Protein AF-A0A382YVZ9-F1 (afdb_monomer_lite)

InterPro domains:
  IPR003400 Biopolymer transport protein ExbD/TolR [PF02472] (1-65)
  IPR003400 Biopolymer transport protein ExbD/TolR [PTHR30558] (1-66)

Organism: NCBI:txid408172

pLDDT: mean 80.49, std 12.61, range [54.84, 95.19]

Secondary structure (DSSP, 8-state):
-HHHHHHHHHHHHHHHHH------------PPP---S-----TT---EEE-TT--EEETTEEE---

Sequence (66 aa):
MVPLIDVLMVLIIFFLVTMQFQDLRALNVKLPKIDSAGSNLLQNELVVSIDSEGSLYLNGKRVDKE

Radius of gyration: 25.44 Å; chains: 1; bounding box: 48×34×67 Å

Structure (mmCIF, N/CA/C/O backbone):
data_AF-A0A382YVZ9-F1
#
_entry.id   AF-A0A382YVZ9-F1
#
loop_
_atom_site.group_PDB
_atom_site.id
_atom_site.type_symbol
_atom_site.label_atom_id
_atom_site.label_alt_id
_atom_site.label_comp_id
_atom_site.label_asym_id
_atom_site.label_entity_id
_atom_site.label_seq_id
_atom_site.pdbx_PDB_ins_code
_atom_site.Cartn_x
_atom_site.Cartn_y
_atom_site.Cartn_z
_atom_site.occupancy
_atom_site.B_iso_or_equiv
_atom_site.auth_seq_id
_atom_site.auth_comp_id
_atom_site.auth_asym_id
_atom_site.auth_atom_id
_atom_site.pdbx_PDB_model_num
ATOM 1 N N . MET A 1 1 ? 26.027 9.574 -34.335 1.00 61.56 1 MET A N 1
ATOM 2 C CA . MET A 1 1 ? 24.737 10.171 -33.915 1.00 61.56 1 MET A CA 1
ATOM 3 C C . MET A 1 1 ? 23.674 9.106 -33.656 1.00 61.56 1 MET A C 1
ATOM 5 O O . MET A 1 1 ? 23.109 9.112 -32.577 1.0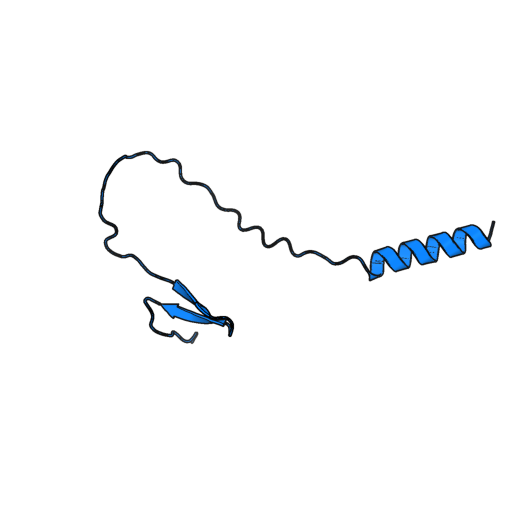0 61.56 1 MET A O 1
ATOM 9 N N . VAL A 1 2 ? 23.444 8.163 -34.578 1.00 75.31 2 VAL A N 1
ATOM 10 C CA . VAL A 1 2 ? 22.466 7.062 -34.406 1.00 75.31 2 VAL A CA 1
ATOM 11 C C . VAL A 1 2 ? 22.690 6.185 -33.150 1.00 75.31 2 VAL A C 1
ATOM 13 O O . VAL A 1 2 ? 21.711 5.922 -32.462 1.00 75.31 2 VAL A O 1
ATOM 16 N N . PRO A 1 3 ? 23.931 5.819 -32.755 1.00 84.44 3 PRO A N 1
ATOM 17 C CA . PRO A 1 3 ? 24.146 4.946 -31.589 1.00 84.44 3 PRO A CA 1
ATOM 18 C C . PRO A 1 3 ? 23.768 5.579 -30.243 1.00 84.44 3 PRO A C 1
ATOM 20 O O . PRO A 1 3 ? 23.435 4.879 -29.297 1.00 84.44 3 PRO A O 1
ATOM 23 N N . LEU A 1 4 ? 23.829 6.911 -30.142 1.00 91.88 4 LEU A N 1
ATOM 24 C CA . LEU A 1 4 ? 23.544 7.619 -28.893 1.00 91.88 4 LEU A CA 1
ATOM 25 C C . LEU A 1 4 ? 22.038 7.673 -28.618 1.00 91.88 4 LEU A C 1
ATOM 27 O O . LEU A 1 4 ? 21.608 7.462 -27.490 1.00 91.88 4 LEU A O 1
ATOM 31 N N . ILE A 1 5 ? 21.244 7.928 -29.662 1.00 93.75 5 ILE A N 1
ATOM 32 C CA . ILE A 1 5 ? 19.781 7.980 -29.563 1.00 93.75 5 ILE A CA 1
ATOM 33 C C . ILE A 1 5 ? 19.230 6.611 -29.152 1.00 93.75 5 ILE A C 1
ATOM 35 O O . ILE A 1 5 ? 18.340 6.547 -28.312 1.00 93.75 5 ILE A O 1
ATOM 39 N N . ASP A 1 6 ? 19.797 5.532 -29.690 1.00 93.94 6 ASP A N 1
ATOM 40 C CA . ASP A 1 6 ? 19.386 4.160 -29.382 1.00 93.94 6 ASP A CA 1
ATOM 41 C C . ASP A 1 6 ? 19.578 3.819 -27.892 1.00 93.94 6 ASP A C 1
ATOM 43 O O . ASP A 1 6 ? 18.644 3.407 -27.205 1.00 93.94 6 ASP A O 1
ATOM 47 N N . VAL A 1 7 ? 20.756 4.132 -27.340 1.00 94.56 7 VAL A N 1
ATOM 48 C CA . VAL A 1 7 ? 21.039 3.946 -25.906 1.00 94.56 7 VAL A CA 1
ATOM 49 C C . VAL A 1 7 ? 20.097 4.782 -25.035 1.00 94.56 7 VAL A C 1
ATOM 51 O O . VAL A 1 7 ? 19.576 4.281 -24.040 1.00 94.56 7 VAL A O 1
ATOM 54 N N . LEU A 1 8 ? 19.834 6.040 -25.406 1.00 95.19 8 LEU A N 1
ATOM 55 C CA . LEU A 1 8 ? 18.904 6.893 -24.660 1.00 95.19 8 LEU A CA 1
ATOM 56 C C . LEU A 1 8 ? 17.474 6.335 -24.675 1.00 95.19 8 LEU A C 1
ATOM 58 O O . LEU A 1 8 ? 16.814 6.330 -23.638 1.00 95.19 8 LEU A O 1
ATOM 62 N N . MET A 1 9 ? 17.002 5.845 -25.821 1.00 94.38 9 MET A N 1
ATOM 63 C CA . MET A 1 9 ? 15.666 5.259 -25.957 1.00 94.38 9 MET A CA 1
ATOM 64 C C . MET A 1 9 ? 15.510 4.013 -25.084 1.00 94.38 9 MET A C 1
ATOM 66 O O . MET A 1 9 ? 14.518 3.893 -24.363 1.00 94.38 9 MET A O 1
ATOM 70 N N . VAL A 1 10 ? 16.507 3.123 -25.083 1.00 93.62 10 VAL A N 1
ATOM 71 C CA . VAL A 1 10 ? 16.509 1.928 -24.228 1.00 93.62 10 VAL A CA 1
ATOM 72 C C . VAL A 1 10 ? 16.476 2.309 -22.748 1.00 93.62 10 VAL A C 1
ATOM 74 O O . VAL A 1 10 ? 15.705 1.722 -21.991 1.00 93.62 10 VAL A O 1
ATOM 77 N N . LEU A 1 11 ? 17.241 3.323 -22.330 1.00 94.50 11 LEU A N 1
ATOM 78 C CA . LEU A 1 11 ? 17.223 3.806 -20.947 1.00 94.50 11 LEU A CA 1
ATOM 79 C C . LEU A 1 11 ? 15.858 4.382 -20.549 1.00 94.50 11 LEU A C 1
ATOM 81 O O . LEU A 1 11 ? 15.363 4.075 -19.467 1.00 94.50 11 LEU A O 1
ATOM 85 N N . ILE A 1 12 ? 15.224 5.177 -21.415 1.00 93.81 12 ILE A N 1
ATOM 86 C CA . ILE A 1 12 ? 13.898 5.757 -21.148 1.00 93.81 12 ILE A CA 1
ATOM 87 C C . ILE A 1 12 ? 12.838 4.655 -21.022 1.00 93.81 12 ILE A C 1
ATOM 89 O O . ILE A 1 12 ? 12.049 4.672 -20.078 1.00 93.81 12 ILE A O 1
ATOM 93 N N . ILE A 1 13 ? 12.837 3.679 -21.936 1.00 93.69 13 ILE A N 1
ATOM 94 C CA . ILE A 1 13 ? 11.902 2.546 -21.896 1.00 93.69 13 I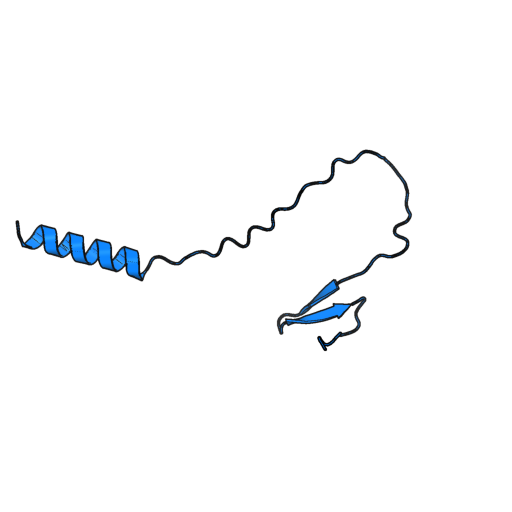LE A CA 1
ATOM 95 C C . ILE A 1 13 ? 12.143 1.700 -20.641 1.00 93.69 13 ILE A C 1
ATOM 97 O O . ILE A 1 13 ? 11.188 1.340 -19.957 1.00 93.69 13 ILE A O 1
ATOM 101 N N . PHE A 1 14 ? 13.406 1.425 -20.301 1.00 93.69 14 PHE A N 1
ATOM 102 C CA . PHE A 1 14 ? 13.768 0.697 -19.087 1.00 93.69 14 PHE A CA 1
ATOM 103 C C . PHE A 1 14 ? 13.249 1.399 -17.830 1.00 93.69 14 PHE A C 1
ATOM 105 O O . PHE A 1 14 ? 12.603 0.760 -17.001 1.00 93.69 14 PHE A O 1
ATOM 112 N 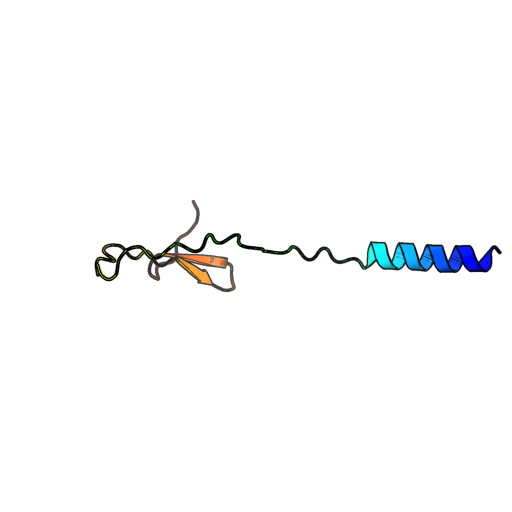N . PHE A 1 15 ? 13.474 2.709 -17.696 1.00 91.50 15 PHE A N 1
ATOM 113 C CA . PHE A 1 15 ? 12.966 3.466 -16.554 1.00 91.50 15 PHE A CA 1
ATOM 114 C C . PHE A 1 15 ? 11.445 3.433 -16.482 1.00 91.50 15 PHE A C 1
ATOM 116 O O . PHE A 1 15 ? 10.913 3.174 -15.412 1.00 91.50 15 PHE A O 1
ATOM 123 N N . LEU A 1 16 ? 10.748 3.631 -17.602 1.00 91.00 16 LEU A N 1
ATOM 124 C CA . LEU A 1 16 ? 9.285 3.628 -17.640 1.00 91.00 16 LEU A CA 1
ATOM 125 C C . LEU A 1 16 ? 8.707 2.265 -17.230 1.00 91.00 16 LEU A C 1
ATOM 127 O O . LEU A 1 16 ? 7.799 2.211 -16.407 1.00 91.00 16 LEU A O 1
ATOM 131 N N . VAL A 1 17 ? 9.252 1.166 -17.758 1.00 89.81 17 VAL A N 1
ATOM 132 C CA . VAL A 1 17 ? 8.782 -0.199 -17.458 1.00 89.81 17 VAL A CA 1
ATOM 133 C C . VAL A 1 17 ? 9.096 -0.613 -16.019 1.00 89.81 17 VAL A C 1
ATOM 135 O O . VAL A 1 17 ? 8.317 -1.337 -15.404 1.00 89.81 17 VAL A O 1
ATOM 138 N N . THR A 1 18 ? 10.233 -0.174 -15.474 1.00 87.12 18 THR A N 1
ATOM 139 C CA . THR A 1 18 ? 10.657 -0.527 -14.107 1.00 87.12 18 THR A CA 1
ATOM 140 C C . THR A 1 18 ? 10.128 0.423 -13.036 1.00 87.12 18 THR A C 1
ATOM 142 O O . THR A 1 18 ? 10.285 0.130 -11.848 1.00 87.12 18 THR A O 1
ATOM 145 N N . MET A 1 19 ? 9.501 1.541 -1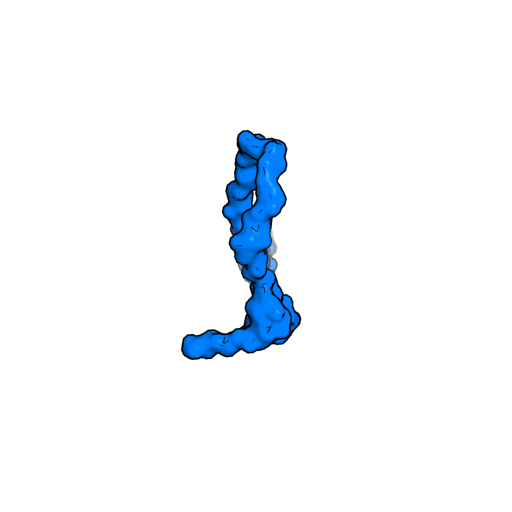3.416 1.00 85.94 19 MET A N 1
ATOM 146 C CA . MET A 1 19 ? 8.961 2.510 -12.470 1.00 85.94 19 MET A CA 1
ATOM 147 C C . MET A 1 19 ? 7.807 1.874 -11.694 1.00 85.94 19 MET A C 1
ATOM 149 O O . MET A 1 19 ? 6.703 1.683 -12.198 1.00 85.94 19 MET A O 1
ATOM 153 N N . GLN A 1 20 ? 8.073 1.520 -10.442 1.00 75.06 20 GLN A N 1
ATOM 154 C CA . GLN A 1 20 ? 7.060 0.981 -9.548 1.00 75.06 20 GLN A CA 1
ATOM 155 C C . GLN A 1 20 ? 6.278 2.158 -8.972 1.00 75.06 20 GLN A C 1
ATOM 157 O O . GLN A 1 20 ? 6.853 3.005 -8.284 1.00 75.06 20 GLN A O 1
ATOM 162 N N . PHE A 1 21 ? 4.972 2.217 -9.224 1.00 71.06 21 PHE A N 1
ATOM 163 C CA . PHE A 1 21 ? 4.102 3.096 -8.455 1.00 71.06 21 PHE A CA 1
ATOM 164 C C . PHE A 1 21 ? 4.085 2.581 -7.016 1.00 71.06 21 PHE A C 1
ATOM 166 O O . PHE A 1 21 ? 3.451 1.574 -6.710 1.00 71.06 21 PHE A O 1
ATOM 173 N N . GLN A 1 22 ? 4.826 3.249 -6.135 1.00 69.38 22 GLN A N 1
ATOM 174 C CA . GLN A 1 22 ? 4.641 3.075 -4.703 1.00 69.38 22 GLN A CA 1
ATOM 175 C C . GLN A 1 22 ? 3.300 3.720 -4.381 1.00 69.38 22 GLN A C 1
ATOM 177 O O . GLN A 1 22 ? 3.185 4.947 -4.373 1.00 69.38 22 GLN A O 1
ATOM 182 N N . ASP A 1 23 ? 2.274 2.893 -4.196 1.00 69.06 23 ASP A N 1
ATOM 183 C CA . ASP A 1 23 ? 0.999 3.350 -3.666 1.00 69.06 23 ASP A CA 1
ATOM 184 C C . ASP A 1 23 ? 1.272 3.826 -2.239 1.00 69.06 23 ASP A C 1
ATOM 186 O O . ASP A 1 23 ? 1.396 3.035 -1.297 1.00 69.06 23 ASP A O 1
ATOM 190 N N . LEU A 1 24 ? 1.520 5.131 -2.105 1.00 66.44 24 LEU A N 1
ATOM 191 C CA . LEU A 1 24 ? 1.736 5.774 -0.826 1.00 66.44 24 LEU A CA 1
ATOM 192 C C . LEU A 1 24 ? 0.419 5.646 -0.069 1.00 66.44 24 LEU A C 1
ATOM 194 O O . LEU A 1 24 ? -0.459 6.499 -0.184 1.00 66.44 24 LEU A O 1
ATOM 198 N N . ARG A 1 25 ? 0.291 4.572 0.718 1.00 70.31 25 ARG A N 1
ATOM 199 C CA . ARG A 1 25 ? -0.773 4.374 1.707 1.00 70.31 25 ARG A CA 1
ATOM 200 C C . ARG A 1 25 ? -0.606 5.404 2.824 1.00 70.31 25 ARG A C 1
ATOM 202 O O . ARG A 1 25 ? -0.268 5.081 3.958 1.00 70.31 25 ARG A O 1
ATOM 209 N N . ALA A 1 26 ? -0.785 6.671 2.483 1.00 70.31 26 ALA A N 1
ATOM 210 C CA . ALA A 1 26 ? -0.735 7.778 3.405 1.00 70.31 26 ALA A CA 1
ATOM 211 C C . ALA A 1 26 ? -2.110 7.890 4.061 1.00 70.31 26 ALA A C 1
ATOM 213 O O . ALA A 1 26 ? -3.069 8.380 3.465 1.00 70.31 26 ALA A O 1
ATOM 214 N N . LEU A 1 27 ? -2.214 7.426 5.306 1.00 75.50 27 LEU A N 1
ATOM 215 C CA . LEU A 1 27 ? -3.371 7.738 6.131 1.00 75.50 27 LEU A CA 1
ATOM 216 C C . LEU A 1 27 ? -3.229 9.186 6.609 1.00 75.50 27 LEU A C 1
ATOM 218 O O . LEU A 1 27 ? -2.381 9.493 7.446 1.00 75.50 27 LEU A O 1
ATOM 222 N N . ASN A 1 28 ? -4.045 10.087 6.066 1.00 73.44 28 ASN A N 1
ATOM 223 C CA . ASN A 1 28 ? -4.075 11.477 6.507 1.00 73.44 28 ASN A CA 1
ATOM 224 C C . ASN A 1 28 ? -4.757 11.576 7.885 1.00 73.44 28 ASN A C 1
ATOM 226 O O . ASN A 1 28 ? -5.973 11.754 7.976 1.00 73.44 28 ASN A O 1
ATOM 230 N N . VAL A 1 29 ? -3.984 11.410 8.963 1.00 78.50 29 VAL A N 1
ATOM 231 C CA . VAL A 1 29 ? -4.479 11.514 10.343 1.00 78.50 29 VAL A CA 1
ATOM 232 C C . VAL A 1 29 ? -4.428 12.971 10.793 1.00 78.50 29 VAL A C 1
ATOM 234 O O . VAL A 1 29 ? -3.359 13.570 10.903 1.00 78.50 29 VAL A O 1
ATOM 237 N N . LYS A 1 30 ? -5.589 13.547 11.115 1.00 79.88 30 LYS A N 1
ATOM 238 C C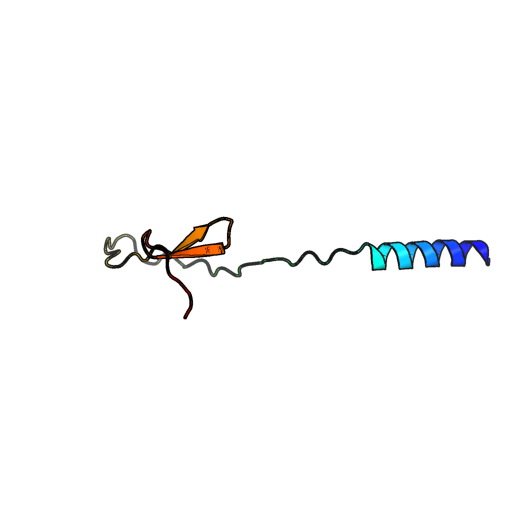A . LYS A 1 30 ? -5.643 14.819 11.841 1.00 79.88 30 LYS A CA 1
ATOM 239 C C . LYS A 1 30 ? -5.350 14.553 13.313 1.00 79.88 30 LYS A C 1
ATOM 241 O O . LYS A 1 30 ? -6.166 13.949 14.002 1.00 79.88 30 LYS A O 1
ATOM 246 N N . LEU A 1 31 ? -4.196 15.015 13.786 1.00 72.06 31 LEU A N 1
ATOM 247 C CA . LEU A 1 31 ? -3.854 14.986 15.206 1.00 72.06 31 LEU A CA 1
ATOM 248 C C . LEU A 1 31 ? -4.865 15.848 15.988 1.00 72.06 31 LEU A C 1
ATOM 250 O O . LEU A 1 31 ? -4.998 17.039 15.682 1.00 72.06 31 LEU A O 1
ATOM 254 N N . PRO A 1 32 ? -5.594 15.282 16.966 1.00 72.56 32 PRO A N 1
ATOM 255 C CA . PRO A 1 32 ? -6.490 16.067 17.801 1.00 72.56 32 PRO A CA 1
ATOM 256 C C . PRO A 1 32 ? -5.669 17.017 18.680 1.00 72.56 32 PRO A C 1
ATOM 258 O O . PRO A 1 32 ? -4.624 16.648 19.216 1.00 72.56 32 PRO A O 1
ATOM 261 N N . LYS A 1 33 ? -6.141 18.255 18.837 1.00 73.25 33 LYS A N 1
ATOM 262 C CA . LYS A 1 33 ? -5.598 19.180 19.836 1.00 73.25 33 LYS A CA 1
ATOM 263 C C . LYS A 1 33 ? -6.173 18.776 21.197 1.00 73.25 33 LYS A C 1
ATOM 265 O O . LYS A 1 33 ? -7.384 18.631 21.324 1.00 73.25 33 LYS A O 1
ATOM 270 N N . ILE A 1 34 ? -5.310 18.524 22.179 1.00 68.44 34 ILE A N 1
ATOM 271 C CA . ILE A 1 34 ? -5.712 18.124 23.534 1.00 68.44 34 ILE A CA 1
ATOM 272 C C . ILE A 1 34 ? -6.222 19.378 24.256 1.00 68.44 34 ILE A C 1
ATOM 274 O O . ILE A 1 34 ? -5.414 20.245 24.571 1.00 68.44 34 ILE A O 1
ATOM 278 N N . ASP A 1 35 ? -7.530 19.466 24.515 1.00 64.12 35 ASP A N 1
ATOM 279 C CA . ASP A 1 35 ? -8.150 20.614 25.211 1.00 64.12 35 ASP A CA 1
ATOM 280 C C . ASP A 1 35 ? -8.693 20.289 26.616 1.00 64.12 35 ASP A C 1
ATOM 282 O O . ASP A 1 35 ? -9.296 21.137 27.267 1.00 64.12 35 ASP A O 1
ATOM 286 N N . SER A 1 36 ? -8.463 19.087 27.156 1.00 59.38 36 SER A N 1
ATOM 287 C CA . SER A 1 36 ? -8.827 18.814 28.553 1.00 59.38 36 SER A CA 1
ATOM 288 C C . SER A 1 36 ? -8.012 17.684 29.168 1.00 59.38 36 SER A C 1
ATOM 290 O O . SER A 1 36 ? -8.080 16.533 28.731 1.00 59.38 36 SER A O 1
ATOM 292 N N . ALA A 1 37 ? -7.282 18.004 30.235 1.00 63.38 37 ALA A N 1
ATOM 293 C CA . ALA A 1 37 ? -6.814 17.015 31.190 1.00 63.38 37 ALA A CA 1
ATOM 294 C C . ALA A 1 37 ? -8.032 16.405 31.905 1.00 63.38 37 ALA A C 1
ATOM 296 O O . ALA A 1 37 ? -8.740 17.102 32.623 1.00 63.38 37 ALA A O 1
ATOM 297 N N . GLY A 1 38 ? -8.251 15.103 31.713 1.00 64.81 38 GLY A N 1
ATOM 298 C CA . GLY A 1 38 ? -9.114 14.293 32.572 1.00 64.81 38 GLY A CA 1
ATOM 299 C C . GLY A 1 38 ? -10.611 14.328 32.254 1.00 64.81 38 GLY A C 1
ATOM 300 O O . GLY A 1 38 ? -11.355 15.152 32.768 1.00 64.81 38 GLY A O 1
ATOM 301 N N . SER A 1 39 ? -11.077 13.304 31.541 1.00 54.84 39 SER A N 1
ATOM 302 C CA . SER A 1 39 ? -12.307 12.609 31.927 1.00 54.84 39 SER A CA 1
ATOM 303 C C . SER A 1 39 ? -12.214 11.160 31.458 1.00 54.84 39 SER A C 1
ATOM 305 O O . SER A 1 39 ? -12.265 10.858 30.268 1.00 54.84 39 SER A O 1
ATOM 307 N N . ASN A 1 40 ? -11.988 10.270 32.421 1.00 62.06 40 ASN A N 1
ATOM 308 C CA . ASN A 1 40 ? -11.921 8.821 32.261 1.00 62.06 40 ASN A CA 1
ATOM 309 C C . ASN A 1 40 ? -13.324 8.249 32.023 1.00 62.06 40 ASN A C 1
ATOM 311 O O . ASN A 1 40 ? -13.911 7.640 32.913 1.00 62.06 40 ASN A O 1
ATOM 315 N N . LEU A 1 41 ? -13.873 8.437 30.828 1.00 58.88 41 LEU A N 1
ATOM 316 C CA . LEU A 1 41 ? -15.093 7.747 30.415 1.00 58.88 41 LEU A CA 1
ATOM 317 C C . LEU A 1 41 ? -14.950 7.271 28.968 1.00 58.88 41 LEU A C 1
ATOM 319 O O . LEU A 1 41 ? -15.668 7.710 28.075 1.00 58.88 41 LEU A O 1
ATOM 323 N N . LEU A 1 42 ? -14.039 6.319 28.745 1.00 59.06 42 LEU A N 1
ATOM 324 C CA . LEU A 1 42 ? -14.119 5.406 27.599 1.00 59.06 42 LEU A CA 1
ATOM 325 C C . LEU A 1 42 ? -15.254 4.402 27.854 1.00 59.06 42 LEU A C 1
ATOM 327 O O . LEU A 1 42 ? -15.045 3.202 28.008 1.00 59.06 42 LEU A O 1
ATOM 331 N N . GLN A 1 43 ? -16.477 4.903 27.984 1.00 58.00 43 GLN A N 1
ATOM 332 C CA . GLN A 1 43 ? -17.661 4.064 28.055 1.00 58.00 43 GLN A CA 1
ATOM 333 C C . GLN A 1 43 ? -18.063 3.809 26.599 1.00 58.00 43 GLN A C 1
ATOM 335 O O . GLN A 1 43 ? -18.673 4.670 25.973 1.00 58.00 43 GLN A O 1
ATOM 340 N N . ASN A 1 44 ? -17.613 2.666 26.065 1.00 65.06 44 ASN A N 1
ATOM 341 C CA . ASN A 1 44 ? -17.727 2.166 24.679 1.00 65.06 44 ASN A CA 1
ATOM 342 C C . ASN A 1 44 ? -16.434 2.233 23.845 1.00 65.06 44 ASN A C 1
ATOM 344 O O . ASN A 1 44 ? -16.411 2.788 22.746 1.00 6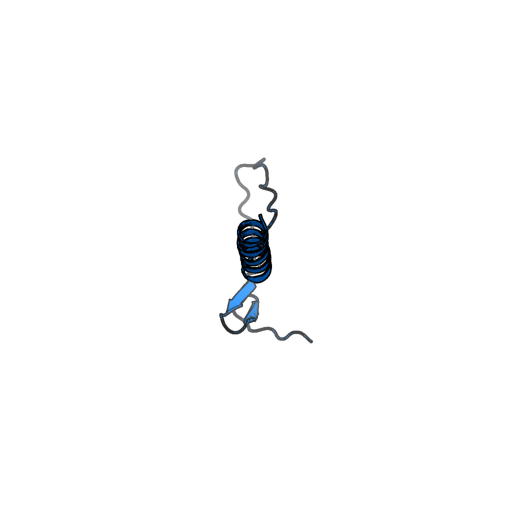5.06 44 ASN A O 1
ATOM 348 N N . GLU A 1 45 ? -15.368 1.594 24.326 1.00 74.38 45 GLU A N 1
ATOM 349 C CA . GLU A 1 45 ? -14.255 1.209 23.456 1.00 74.38 45 GLU A CA 1
ATOM 350 C C . GLU A 1 45 ? -14.712 0.098 22.490 1.00 74.38 45 GLU A C 1
ATOM 352 O O . GLU A 1 45 ? -15.166 -0.967 22.912 1.00 74.38 45 GLU A O 1
ATOM 357 N N . LEU A 1 46 ? -14.636 0.363 21.183 1.00 81.75 46 LEU A N 1
ATOM 358 C CA . LEU A 1 46 ? -14.881 -0.619 20.128 1.00 81.75 46 LEU A CA 1
ATOM 359 C C . LEU A 1 46 ? -13.535 -1.013 19.519 1.00 81.75 46 LEU A C 1
ATOM 361 O O . LEU A 1 46 ? -12.903 -0.208 18.835 1.00 81.75 46 LEU A O 1
ATOM 365 N N . VAL A 1 47 ? -13.109 -2.252 19.749 1.00 88.94 47 VAL A N 1
ATOM 366 C CA . VAL A 1 47 ? -11.844 -2.774 19.229 1.00 88.94 47 VAL A CA 1
ATOM 367 C C . VAL A 1 47 ? -12.102 -3.469 17.899 1.00 88.94 47 VAL A C 1
ATOM 369 O O . VAL A 1 47 ? -12.806 -4.478 17.844 1.00 88.94 47 VAL A O 1
ATOM 372 N N . VAL A 1 48 ? -11.514 -2.936 16.828 1.00 91.19 48 VAL A N 1
ATOM 373 C CA . VAL A 1 48 ? -11.531 -3.541 15.491 1.00 91.19 48 VAL A CA 1
ATOM 374 C C . VAL A 1 48 ? -10.149 -4.117 15.206 1.00 91.19 48 VAL A C 1
ATOM 376 O O . VAL A 1 48 ? -9.148 -3.411 15.310 1.00 91.19 48 VAL A O 1
ATOM 379 N N . SER A 1 49 ? -10.073 -5.397 14.854 1.00 91.12 49 SER A N 1
ATOM 380 C CA . SER A 1 49 ? -8.815 -6.076 14.522 1.00 91.12 49 SER A CA 1
ATOM 381 C C . SER A 1 49 ? -8.930 -6.804 13.187 1.00 91.12 49 SER A C 1
ATOM 383 O O . SER A 1 49 ? -10.017 -7.235 12.804 1.00 91.12 49 SER A O 1
ATOM 385 N N . ILE A 1 50 ? -7.809 -6.917 12.473 1.00 92.69 50 ILE A N 1
ATOM 386 C CA . ILE A 1 50 ? -7.714 -7.581 11.168 1.00 92.69 50 ILE A CA 1
ATOM 387 C C . ILE A 1 50 ? -6.551 -8.568 11.243 1.00 92.69 50 ILE A C 1
ATOM 389 O O . ILE A 1 50 ? -5.464 -8.181 11.675 1.00 92.69 50 ILE A O 1
ATOM 393 N N . ASP A 1 51 ? -6.778 -9.824 10.864 1.00 91.06 51 ASP A N 1
ATOM 394 C CA . ASP A 1 51 ? -5.704 -10.819 10.772 1.00 91.06 51 ASP A CA 1
ATOM 395 C C . ASP A 1 51 ? -4.977 -10.773 9.414 1.00 91.06 51 ASP A C 1
ATOM 397 O O . ASP A 1 51 ? -5.336 -10.018 8.508 1.00 91.06 51 ASP A O 1
ATOM 401 N N . SER A 1 52 ? -3.918 -11.573 9.267 1.00 92.44 52 SER A N 1
ATOM 402 C CA . SER A 1 52 ? -3.132 -11.657 8.028 1.00 92.44 52 SER A CA 1
ATOM 403 C C . SER A 1 52 ? -3.906 -12.228 6.838 1.00 92.44 52 SER A C 1
ATOM 405 O O . SER A 1 52 ? -3.488 -12.031 5.700 1.00 92.44 52 SER A O 1
ATOM 407 N N . GLU A 1 53 ? -5.008 -12.936 7.088 1.00 90.62 53 GLU A N 1
ATOM 408 C CA . GLU A 1 53 ? -5.884 -13.496 6.054 1.00 90.62 53 GLU A CA 1
ATOM 409 C C . GLU A 1 53 ? -6.991 -12.506 5.646 1.00 90.62 53 GLU A C 1
ATOM 411 O O . GLU A 1 53 ? -7.724 -12.747 4.688 1.00 90.62 53 GLU A O 1
ATOM 416 N N . GLY A 1 54 ? -7.088 -11.360 6.331 1.00 88.81 54 GLY A N 1
ATOM 417 C CA . GLY A 1 54 ? -8.067 -10.310 6.069 1.00 88.81 54 GLY A CA 1
ATOM 418 C C . GLY A 1 54 ? -9.401 -10.495 6.795 1.00 88.81 54 GLY A C 1
ATOM 419 O O . GLY A 1 54 ? -10.343 -9.756 6.501 1.00 88.81 54 GLY A O 1
ATOM 420 N N . SER A 1 55 ? -9.508 -11.434 7.743 1.00 91.25 55 SER A N 1
ATOM 421 C CA . SER A 1 55 ? -10.719 -11.573 8.561 1.00 91.25 55 SER A CA 1
ATOM 422 C C . SER A 1 55 ? -10.832 -10.423 9.559 1.00 91.25 55 SER A C 1
ATOM 424 O O . SER A 1 55 ? -9.853 -10.012 10.186 1.00 91.25 55 SER A O 1
ATOM 426 N N . LEU A 1 56 ? -12.057 -9.917 9.718 1.00 92.06 56 LEU A N 1
ATOM 427 C CA . LEU A 1 56 ? -12.391 -8.818 10.619 1.00 92.06 56 LEU A CA 1
ATOM 428 C C . LEU A 1 56 ? -12.875 -9.356 11.967 1.00 92.06 56 LEU A C 1
ATOM 430 O O . LEU A 1 56 ? -13.692 -10.276 12.024 1.00 92.06 56 LEU A O 1
ATOM 434 N N . TYR A 1 57 ? -12.420 -8.733 13.050 1.00 93.00 57 TYR A N 1
ATOM 435 C CA . TYR A 1 57 ? -12.845 -9.041 14.411 1.00 93.00 57 TYR A CA 1
ATOM 436 C C . TYR A 1 57 ? -13.326 -7.768 15.104 1.00 93.00 57 TYR A C 1
ATOM 438 O O . TYR A 1 57 ? -12.628 -6.754 15.106 1.00 93.00 57 TYR A O 1
ATOM 446 N N . LEU A 1 58 ? -14.505 -7.835 15.721 1.00 91.75 58 LEU A N 1
ATOM 447 C CA . LEU A 1 58 ? -15.041 -6.810 16.612 1.00 91.75 58 LEU A CA 1
ATOM 448 C C . LEU A 1 58 ? -15.016 -7.340 18.041 1.00 91.75 58 LEU A C 1
ATOM 450 O O . LEU A 1 58 ? -15.648 -8.353 18.340 1.00 91.75 58 LEU A O 1
ATOM 454 N N . ASN A 1 59 ? -14.282 -6.669 18.928 1.00 90.19 59 ASN A N 1
ATOM 455 C CA . ASN A 1 59 ? -14.119 -7.070 20.329 1.00 90.19 59 ASN A CA 1
ATOM 456 C C . ASN A 1 59 ? -13.728 -8.557 20.474 1.00 90.19 59 ASN A C 1
ATOM 458 O O . ASN A 1 59 ? -14.255 -9.280 21.318 1.00 90.19 59 ASN A O 1
ATOM 462 N N . GLY A 1 60 ? -12.845 -9.033 19.589 1.00 87.50 60 GLY A N 1
ATOM 463 C CA . GLY A 1 60 ? -12.382 -10.424 19.540 1.00 87.50 60 GLY A CA 1
ATOM 464 C C . GLY A 1 60 ? -13.346 -11.425 18.888 1.00 87.50 60 GLY A C 1
ATOM 465 O O . GLY A 1 60 ? -12.969 -12.579 18.699 1.00 87.50 60 GLY A O 1
ATOM 466 N N . LYS A 1 61 ? -14.563 -11.024 18.496 1.00 91.12 61 LYS A N 1
ATOM 467 C CA . LYS A 1 61 ? -15.478 -11.873 17.717 1.00 91.12 61 LYS A CA 1
ATOM 468 C C . LYS A 1 61 ? -15.303 -11.630 16.229 1.00 91.12 61 LYS A C 1
ATOM 470 O O . LYS A 1 61 ? -15.407 -10.493 15.776 1.00 91.12 61 LYS A O 1
ATOM 475 N N . ARG A 1 62 ? -15.091 -12.708 15.474 1.00 90.81 62 ARG A N 1
ATOM 476 C CA . ARG A 1 62 ? -15.063 -12.667 14.010 1.00 90.81 62 ARG A CA 1
ATOM 477 C C . ARG A 1 62 ? -16.409 -12.163 13.486 1.00 90.81 62 ARG A C 1
ATOM 479 O O . ARG A 1 62 ? -17.453 -12.608 13.964 1.00 90.81 62 ARG A O 1
ATOM 486 N N . VAL A 1 63 ? -16.370 -11.240 12.533 1.00 91.81 63 VAL A N 1
ATOM 487 C CA . VAL A 1 63 ? -17.552 -10.726 11.838 1.00 91.81 63 VAL A CA 1
ATOM 488 C C . VAL A 1 63 ? -17.394 -10.927 10.340 1.00 91.81 63 VAL A C 1
ATOM 490 O O . VAL A 1 63 ? -16.348 -10.619 9.768 1.00 91.81 63 VAL A O 1
ATOM 493 N N . ASP A 1 64 ? -18.437 -11.456 9.712 1.00 87.38 64 ASP A N 1
ATOM 494 C CA . ASP A 1 64 ? -18.515 -11.598 8.264 1.00 87.38 64 ASP A CA 1
ATOM 495 C C . ASP A 1 64 ? -19.201 -10.362 7.669 1.00 87.38 64 ASP A C 1
ATOM 497 O O . ASP A 1 64 ? -20.112 -9.792 8.272 1.00 87.38 64 ASP A O 1
ATOM 501 N N . LYS A 1 65 ? -18.733 -9.914 6.499 1.00 69.25 65 LYS A N 1
ATOM 502 C CA . LYS A 1 65 ? -19.482 -8.944 5.694 1.00 69.25 65 LYS A CA 1
ATOM 503 C C . LYS A 1 65 ? -20.664 -9.686 5.071 1.00 69.25 65 LYS A C 1
ATOM 505 O O . LYS A 1 65 ? -20.428 -10.654 4.351 1.00 69.25 65 LYS A O 1
ATOM 510 N N . GLU A 1 66 ? -21.885 -9.245 5.371 1.00 58.38 66 GLU A N 1
ATOM 511 C CA . GLU A 1 66 ? -23.080 -9.602 4.586 1.00 58.38 66 GLU A CA 1
ATOM 512 C C . GLU A 1 66 ? -22.968 -9.106 3.138 1.00 58.38 66 GLU A C 1
ATOM 514 O O . GLU A 1 66 ? -22.345 -8.035 2.916 1.00 58.38 66 GLU A O 1
#

Foldseek 3Di:
DVVVVVVVVVVVVVCVVPDDPPPPPDDPDDDDDDDDDDDPDPPDDWDWDADPVGFIDTVNHTDDDD